Protein AF-A0A1V6CI74-F1 (afdb_monomer_lite)

Sequence (81 aa):
MKQRIITIFYLVIALCLVFIADLHAPEITERDIFGYVAYRVAEGGTILDGDGAVRGWILGDTVYDPSWDVRYVIPGEDKEG

pLDDT: mean 79.82, std 15.15, range [44.94, 96.81]

Structure (mmCIF, N/CA/C/O backbone):
data_AF-A0A1V6CI74-F1
#
_entry.id   AF-A0A1V6CI74-F1
#
loop_
_atom_site.group_PDB
_atom_site.id
_atom_site.type_symbol
_atom_site.label_atom_id
_atom_site.label_alt_id
_atom_site.label_comp_id
_atom_site.label_asym_id
_atom_site.label_entity_id
_atom_site.label_seq_id
_atom_site.pdbx_PDB_ins_code
_atom_site.Cartn_x
_atom_site.Cartn_y
_atom_site.Cartn_z
_atom_site.occupancy
_atom_site.B_iso_or_equiv
_atom_site.auth_seq_id
_atom_site.auth_comp_id
_atom_site.auth_asym_id
_atom_site.auth_atom_id
_atom_site.pdbx_PDB_model_num
ATOM 1 N N . MET A 1 1 ? -27.405 2.109 62.134 1.00 60.06 1 MET A N 1
ATOM 2 C CA . MET A 1 1 ? -26.534 3.013 61.339 1.00 60.06 1 MET A CA 1
ATOM 3 C C . MET A 1 1 ? -25.245 2.339 60.873 1.00 60.06 1 MET A C 1
ATOM 5 O O . MET A 1 1 ? -25.003 2.366 59.678 1.00 60.06 1 MET A O 1
ATOM 9 N N . LYS A 1 2 ? -24.470 1.676 61.749 1.00 69.00 2 LYS A N 1
ATOM 10 C CA . LYS A 1 2 ? -23.191 1.021 61.386 1.00 69.00 2 LYS A CA 1
ATOM 11 C C . LYS A 1 2 ? -23.275 0.029 60.212 1.00 69.00 2 LYS A C 1
ATOM 13 O O . LYS A 1 2 ? -22.474 0.130 59.296 1.00 69.00 2 LYS A O 1
ATOM 18 N N . GLN A 1 3 ? -24.278 -0.856 60.180 1.00 75.44 3 GLN A N 1
ATOM 19 C CA . GLN A 1 3 ? -24.458 -1.800 59.061 1.00 75.44 3 GLN A CA 1
ATOM 20 C C . GLN A 1 3 ? -24.699 -1.101 57.718 1.00 75.44 3 GLN A C 1
ATOM 22 O O . GLN A 1 3 ? -24.073 -1.464 56.735 1.00 75.44 3 GLN A O 1
ATOM 27 N N . ARG A 1 4 ? -25.536 -0.055 57.684 1.00 80.62 4 ARG A N 1
ATOM 28 C CA . ARG A 1 4 ? -25.816 0.698 56.449 1.00 80.62 4 ARG A CA 1
ATOM 29 C C . ARG A 1 4 ? -24.561 1.378 55.896 1.00 80.62 4 ARG A C 1
ATOM 31 O O . ARG A 1 4 ? -24.367 1.384 54.691 1.00 80.62 4 ARG A O 1
ATOM 38 N N . ILE A 1 5 ? -23.701 1.896 56.775 1.00 85.88 5 ILE A N 1
ATOM 39 C CA . ILE A 1 5 ? -22.429 2.524 56.386 1.00 85.88 5 ILE A CA 1
ATOM 40 C C . ILE A 1 5 ? -21.481 1.488 55.769 1.00 85.88 5 ILE A C 1
ATOM 42 O O . ILE A 1 5 ? -20.898 1.745 54.722 1.00 85.88 5 ILE A O 1
ATOM 46 N N . ILE A 1 6 ? -21.380 0.300 56.373 1.00 86.88 6 ILE A N 1
ATOM 47 C CA . ILE A 1 6 ? -20.544 -0.794 55.859 1.00 86.88 6 ILE A CA 1
ATOM 48 C C . ILE A 1 6 ? -21.043 -1.253 54.483 1.00 86.88 6 ILE A C 1
ATOM 50 O O . ILE A 1 6 ? -20.249 -1.406 53.561 1.00 86.88 6 ILE A O 1
ATOM 54 N N . THR A 1 7 ? -22.358 -1.417 54.312 1.00 85.94 7 THR A N 1
ATOM 55 C CA . THR A 1 7 ? -22.938 -1.815 53.021 1.00 85.94 7 THR A CA 1
ATOM 56 C C . THR A 1 7 ? -22.670 -0.778 51.931 1.00 85.94 7 THR A C 1
ATOM 58 O O . THR A 1 7 ? -22.284 -1.148 50.828 1.00 85.94 7 THR A O 1
ATOM 61 N N . ILE A 1 8 ? -22.815 0.516 52.238 1.00 90.69 8 ILE A N 1
ATOM 62 C CA . ILE A 1 8 ? -22.524 1.601 51.288 1.00 90.69 8 ILE A CA 1
ATOM 63 C C . ILE A 1 8 ? -21.042 1.595 50.901 1.00 90.69 8 ILE A C 1
ATOM 65 O O . ILE A 1 8 ? -20.718 1.747 49.728 1.00 90.69 8 ILE A O 1
ATOM 69 N N . PHE A 1 9 ? -20.146 1.362 51.861 1.00 89.00 9 PHE A N 1
ATOM 70 C CA . PHE A 1 9 ? -18.708 1.315 51.613 1.00 89.00 9 PHE A CA 1
ATOM 71 C C . PHE A 1 9 ? -18.323 0.205 50.623 1.00 89.00 9 PHE A C 1
ATOM 73 O O . PHE A 1 9 ? -17.614 0.464 49.652 1.00 89.00 9 PHE A O 1
ATOM 80 N N . TYR A 1 10 ? -18.855 -1.009 50.802 1.00 90.19 10 TYR A N 1
ATOM 81 C CA . TYR A 1 10 ? -18.630 -2.104 49.852 1.00 90.19 10 TYR A CA 1
ATOM 82 C C . TYR A 1 10 ? -19.237 -1.831 48.472 1.00 90.19 10 TYR A C 1
ATOM 84 O O . TYR A 1 10 ? -18.651 -2.216 47.463 1.00 90.19 10 TYR A O 1
ATOM 92 N N . LEU A 1 11 ? -20.375 -1.136 48.413 1.00 88.88 11 LEU A N 1
ATOM 93 C CA . LEU A 1 11 ? -21.043 -0.803 47.156 1.00 88.88 11 LEU A CA 1
ATOM 94 C C . LEU A 1 11 ? -20.250 0.231 46.342 1.00 88.88 11 LEU A C 1
ATOM 96 O O . LEU A 1 11 ? -20.130 0.092 45.129 1.00 88.88 11 LEU A O 1
ATOM 100 N N . VAL A 1 12 ? -19.639 1.215 47.008 1.00 88.94 12 VAL A N 1
ATOM 101 C CA . VAL A 1 12 ? -18.746 2.195 46.366 1.00 88.94 12 VAL A CA 1
ATOM 102 C C . VAL A 1 12 ? -17.476 1.526 45.840 1.00 88.94 12 VAL A C 1
ATOM 104 O O . VAL A 1 12 ? -17.088 1.780 44.705 1.00 88.94 12 VAL A O 1
ATOM 107 N N . ILE A 1 13 ? -16.859 0.629 46.615 1.00 86.44 13 ILE A N 1
ATOM 108 C CA . ILE A 1 13 ? -1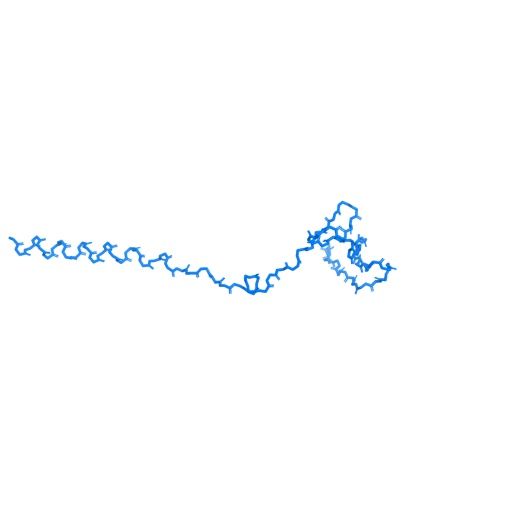5.667 -0.110 46.167 1.00 86.44 13 ILE A CA 1
ATOM 109 C C . ILE A 1 13 ? -15.990 -0.981 44.950 1.00 86.44 13 ILE A C 1
ATOM 111 O O . ILE A 1 13 ? -15.249 -0.958 43.971 1.00 86.44 13 ILE A O 1
ATOM 115 N N . ALA A 1 14 ? -17.108 -1.710 44.985 1.00 83.25 14 ALA A N 1
ATOM 116 C CA . ALA A 1 14 ? -17.550 -2.519 43.855 1.00 83.25 14 ALA A CA 1
ATOM 117 C C . ALA A 1 14 ? -17.783 -1.659 42.605 1.00 83.25 14 ALA A C 1
ATOM 119 O O . ALA A 1 14 ? -17.340 -2.033 41.524 1.00 83.25 14 ALA A O 1
ATOM 120 N N . LEU A 1 15 ? -18.401 -0.483 42.759 1.00 82.31 15 LEU A N 1
ATOM 121 C CA . LEU A 1 15 ? -18.611 0.456 41.659 1.00 82.31 15 LEU A CA 1
ATOM 122 C C . LEU A 1 15 ? -17.279 0.951 41.076 1.00 82.31 15 LEU A C 1
ATOM 124 O O . LEU A 1 15 ? -17.121 0.953 39.861 1.00 82.31 15 LEU A O 1
ATOM 128 N N . CYS A 1 16 ? -16.302 1.308 41.914 1.00 76.88 16 CYS A N 1
ATOM 129 C CA . CYS A 1 16 ? -14.979 1.741 41.458 1.00 76.88 16 CYS A CA 1
ATOM 130 C C . CYS A 1 16 ? -14.221 0.647 40.691 1.00 76.88 16 CYS A C 1
ATOM 132 O O . CYS A 1 16 ? -13.541 0.962 39.720 1.00 76.88 16 CYS A O 1
ATOM 134 N N . LEU A 1 17 ? -14.350 -0.623 41.090 1.00 72.25 17 LEU A N 1
ATOM 135 C CA . LEU A 1 17 ? -13.675 -1.742 40.421 1.00 72.25 17 LEU A CA 1
ATOM 136 C C . LEU A 1 17 ? -14.211 -2.008 39.004 1.00 72.25 17 LEU A C 1
ATOM 138 O O . LEU A 1 17 ? -13.449 -2.457 38.152 1.00 72.25 17 LEU A O 1
ATOM 142 N N . VAL A 1 18 ? -15.479 -1.684 38.721 1.00 69.19 18 VAL A N 1
ATOM 143 C CA . VAL A 1 18 ? -16.069 -1.832 37.375 1.00 69.19 18 VAL A CA 1
ATOM 144 C C . VAL A 1 18 ? -15.446 -0.855 36.365 1.00 69.19 18 VAL A C 1
ATOM 146 O O . VAL A 1 18 ? -15.327 -1.193 35.194 1.00 69.19 18 VAL A O 1
ATOM 149 N N . PHE A 1 19 ? -14.973 0.318 36.801 1.00 61.69 19 PHE A N 1
ATOM 150 C CA . PHE A 1 19 ? -14.391 1.334 35.908 1.00 61.69 19 PHE A CA 1
ATOM 151 C C . PHE A 1 19 ? -12.908 1.114 35.557 1.00 61.69 19 PHE A C 1
ATOM 153 O O . PHE A 1 19 ? -12.365 1.856 34.744 1.00 61.69 19 PHE A O 1
ATOM 160 N N . ILE A 1 20 ? -12.234 0.120 36.147 1.00 60.03 20 ILE A N 1
ATOM 161 C CA . ILE A 1 20 ? -10.805 -0.149 35.884 1.00 60.03 20 ILE A CA 1
ATOM 162 C C . ILE A 1 20 ? -10.617 -1.014 34.623 1.00 60.03 20 ILE A C 1
ATOM 164 O O . ILE A 1 20 ? -9.555 -0.981 34.007 1.00 60.03 20 ILE A O 1
ATOM 168 N N . ALA A 1 21 ? -11.647 -1.757 34.207 1.00 54.81 21 ALA A N 1
ATOM 169 C CA . ALA A 1 21 ? -11.551 -2.736 33.123 1.00 54.81 21 ALA A CA 1
ATOM 170 C C . ALA A 1 21 ? -11.371 -2.126 31.716 1.00 54.81 21 ALA A C 1
ATOM 172 O O . ALA A 1 21 ? -10.870 -2.812 30.832 1.00 54.81 21 ALA A O 1
ATOM 173 N N . ASP A 1 22 ? -11.710 -0.848 31.513 1.00 53.16 22 ASP A N 1
ATOM 174 C CA . ASP A 1 22 ? -11.624 -0.183 30.200 1.00 53.16 22 ASP A CA 1
ATOM 175 C C . ASP A 1 22 ? -10.336 0.634 29.989 1.00 53.16 22 ASP A C 1
ATOM 177 O O . ASP A 1 22 ? -10.197 1.339 28.991 1.00 53.16 22 ASP A O 1
ATOM 181 N N . LEU A 1 23 ? -9.347 0.539 30.887 1.00 54.72 23 LEU A N 1
ATOM 182 C CA . LEU A 1 23 ? -8.076 1.263 30.744 1.00 54.72 23 LEU A CA 1
ATOM 183 C C . LEU A 1 23 ? -7.021 0.494 29.927 1.00 54.72 23 LEU A C 1
ATOM 185 O O . LEU A 1 23 ? -5.824 0.579 30.199 1.00 54.72 23 LEU A O 1
ATOM 189 N N . HIS A 1 24 ? -7.450 -0.254 28.912 1.00 56.81 24 HIS A N 1
ATOM 190 C CA . HIS A 1 24 ? -6.544 -0.739 27.877 1.00 56.81 24 HIS A CA 1
ATOM 191 C C . HIS A 1 24 ? -6.302 0.414 26.903 1.00 56.81 24 HIS A C 1
ATOM 193 O O . 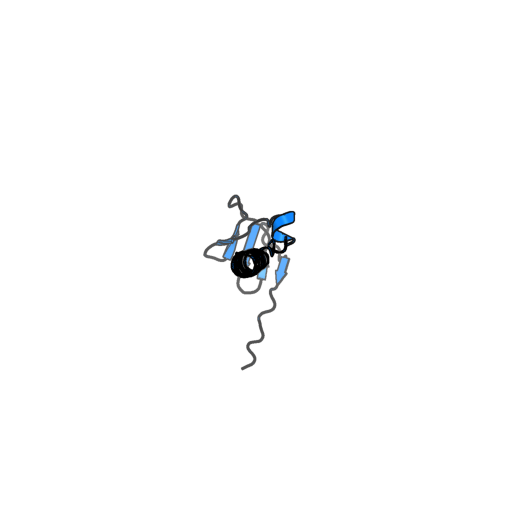HIS A 1 24 ? -7.044 0.598 25.939 1.00 56.81 24 HIS A O 1
ATOM 199 N N . ALA A 1 25 ? -5.282 1.234 27.180 1.00 58.72 25 ALA A N 1
ATOM 200 C CA . ALA A 1 25 ? -4.770 2.144 26.164 1.00 58.72 25 ALA A CA 1
ATOM 201 C C . ALA A 1 25 ? -4.457 1.299 24.915 1.00 58.72 25 ALA A C 1
ATOM 203 O O . ALA A 1 25 ? -3.775 0.278 25.060 1.00 58.72 25 ALA A O 1
ATOM 204 N N . PRO A 1 26 ? -4.994 1.652 23.731 1.00 63.69 26 PRO A N 1
ATOM 205 C CA . PRO A 1 26 ? -4.749 0.877 22.527 1.00 63.69 26 PRO A CA 1
ATOM 206 C C . PRO A 1 26 ? -3.241 0.743 22.338 1.00 63.69 26 PRO A C 1
ATOM 208 O O . PRO A 1 26 ? -2.502 1.713 22.524 1.00 63.69 26 PRO A O 1
ATOM 211 N N . GLU A 1 27 ? -2.791 -0.473 22.037 1.00 69.44 27 GLU A N 1
ATOM 212 C CA . GLU A 1 27 ? -1.385 -0.757 21.776 1.00 69.44 27 GLU A CA 1
ATOM 213 C C . GLU A 1 27 ? -0.901 0.216 20.695 1.00 69.44 27 GLU A C 1
ATOM 215 O O . GLU A 1 27 ? -1.407 0.196 19.573 1.00 69.44 27 GLU A O 1
ATOM 220 N N . ILE A 1 28 ? 0.019 1.124 21.046 1.00 60.41 28 ILE A N 1
ATOM 221 C CA . ILE A 1 28 ? 0.607 2.050 20.076 1.00 60.41 28 ILE A CA 1
ATOM 222 C C . ILE A 1 28 ? 1.426 1.190 19.118 1.00 60.41 28 ILE A C 1
ATOM 224 O O . ILE A 1 28 ? 2.475 0.657 19.480 1.00 60.41 28 ILE A O 1
ATOM 228 N N . THR A 1 29 ? 0.914 1.023 17.905 1.00 65.25 29 THR A N 1
ATOM 229 C CA . THR A 1 29 ? 1.569 0.222 16.870 1.00 65.25 29 THR A CA 1
ATOM 230 C C . THR A 1 29 ? 2.625 1.057 16.142 1.00 65.25 29 THR A C 1
ATOM 232 O O . THR A 1 29 ? 2.552 2.284 16.136 1.00 65.25 29 THR A O 1
ATOM 235 N N . GLU A 1 30 ? 3.601 0.430 15.471 1.00 57.19 30 GLU A N 1
ATOM 236 C CA . GLU A 1 30 ? 4.562 1.159 14.612 1.00 57.19 30 GLU A CA 1
ATOM 237 C C . GLU A 1 30 ? 3.855 2.040 13.564 1.00 57.19 30 GLU A C 1
ATOM 239 O O . GLU A 1 30 ? 4.335 3.126 13.240 1.00 57.19 30 GLU A O 1
ATOM 244 N N . ARG A 1 31 ? 2.663 1.621 13.114 1.00 60.41 31 ARG A N 1
ATOM 245 C CA . ARG A 1 31 ? 1.736 2.420 12.298 1.00 60.41 31 ARG A CA 1
ATOM 246 C C . ARG A 1 31 ? 1.436 3.788 12.914 1.00 60.41 31 ARG A C 1
ATOM 248 O O . ARG A 1 31 ? 1.380 4.771 12.181 1.00 60.41 31 ARG A O 1
ATOM 255 N N . ASP A 1 32 ? 1.218 3.842 14.226 1.00 57.19 32 ASP A N 1
ATOM 256 C CA . ASP A 1 32 ? 0.839 5.057 14.952 1.00 57.19 32 ASP A CA 1
ATOM 257 C C . ASP A 1 32 ? 2.060 5.947 15.268 1.0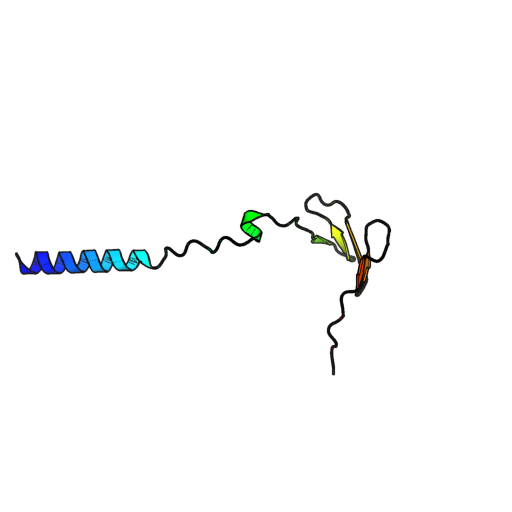0 57.19 32 ASP A C 1
ATOM 259 O O . ASP A 1 32 ? 1.903 7.145 15.490 1.00 57.19 32 ASP A O 1
ATOM 263 N N . ILE A 1 33 ? 3.278 5.382 15.256 1.00 64.44 33 ILE A N 1
ATOM 264 C CA . ILE A 1 33 ? 4.537 6.092 15.557 1.00 64.44 33 ILE A CA 1
ATOM 265 C C . ILE A 1 33 ? 5.171 6.687 14.294 1.00 64.44 33 ILE A C 1
ATOM 267 O O . ILE A 1 33 ? 5.641 7.823 14.318 1.00 64.44 33 ILE A O 1
ATOM 271 N N . PHE A 1 34 ? 5.208 5.924 13.200 1.00 65.62 34 PHE A N 1
ATOM 272 C CA . PHE A 1 34 ? 5.975 6.287 12.004 1.00 65.62 34 PHE A CA 1
ATOM 273 C C . PHE A 1 34 ? 5.107 6.768 10.840 1.00 65.62 34 PHE A C 1
ATOM 275 O O . PHE A 1 34 ? 5.618 7.447 9.951 1.00 65.62 34 PHE A O 1
ATOM 282 N N . GLY A 1 35 ? 3.803 6.466 10.867 1.00 60.84 35 GLY A N 1
ATOM 283 C CA . GLY A 1 35 ? 2.889 6.718 9.758 1.00 60.84 35 GLY A CA 1
ATOM 284 C C . GLY A 1 35 ? 3.213 5.844 8.541 1.00 60.84 35 GLY A C 1
ATOM 285 O O . GLY A 1 35 ? 4.368 5.621 8.185 1.00 60.84 35 GLY A O 1
ATOM 286 N N . TYR A 1 36 ? 2.191 5.333 7.857 1.00 61.34 36 TYR A N 1
ATOM 287 C CA . TYR A 1 36 ? 2.414 4.762 6.529 1.00 61.34 36 TYR A CA 1
ATOM 288 C C . TYR A 1 36 ? 2.461 5.889 5.501 1.00 61.34 36 TYR A C 1
ATOM 290 O O . TYR A 1 36 ? 1.586 6.757 5.489 1.00 61.34 36 TYR A O 1
ATOM 298 N N . VAL A 1 37 ? 3.417 5.826 4.571 1.00 65.31 37 VAL A N 1
ATOM 299 C CA . VAL A 1 37 ? 3.204 6.463 3.270 1.00 65.31 37 VAL A CA 1
ATOM 300 C C . VAL A 1 37 ? 2.072 5.681 2.617 1.00 65.31 37 VAL A C 1
ATOM 302 O O . VAL A 1 37 ? 2.242 4.519 2.248 1.00 65.31 37 VAL A O 1
ATOM 305 N N . ALA A 1 38 ? 0.883 6.278 2.578 1.00 76.06 38 ALA A N 1
ATOM 306 C CA . ALA A 1 38 ? -0.279 5.643 1.987 1.00 76.06 38 ALA A CA 1
ATOM 307 C C . ALA A 1 38 ? -0.053 5.528 0.477 1.00 76.06 38 ALA A C 1
ATOM 309 O O . ALA A 1 38 ? 0.034 6.538 -0.220 1.00 76.06 38 ALA A O 1
ATOM 310 N N . TYR A 1 39 ? 0.042 4.297 -0.014 1.00 85.50 39 TYR A N 1
ATOM 311 C CA . TYR A 1 39 ? -0.022 4.008 -1.438 1.00 85.50 39 TYR A CA 1
ATOM 312 C C . TYR A 1 39 ? -1.389 3.413 -1.755 1.00 85.50 39 TYR A C 1
ATOM 314 O O . TYR A 1 39 ? -1.931 2.624 -0.980 1.00 85.50 39 TYR A O 1
ATOM 322 N N . ARG A 1 40 ? -1.947 3.777 -2.905 1.00 90.19 40 ARG A N 1
ATOM 323 C CA . ARG A 1 40 ? -3.168 3.175 -3.442 1.00 90.19 40 ARG A CA 1
ATOM 324 C C . ARG A 1 40 ? -2.907 2.639 -4.838 1.00 90.19 40 ARG A C 1
ATOM 326 O O . ARG A 1 40 ? -2.170 3.249 -5.607 1.00 90.19 40 ARG A O 1
ATOM 333 N N . VAL A 1 41 ? -3.556 1.532 -5.174 1.00 92.19 41 VAL A N 1
ATOM 334 C CA . VAL A 1 41 ? -3.557 0.992 -6.534 1.00 92.19 41 VAL A CA 1
ATOM 335 C C . VAL A 1 41 ? -4.834 1.470 -7.218 1.00 92.19 41 VAL A C 1
ATOM 337 O O . VAL A 1 41 ? -5.935 1.138 -6.783 1.00 92.19 41 VAL A O 1
ATOM 340 N N . ALA A 1 42 ? -4.692 2.317 -8.233 1.00 92.94 42 ALA A N 1
ATOM 341 C CA . ALA A 1 42 ? -5.801 2.803 -9.041 1.00 92.94 42 ALA A CA 1
ATOM 342 C C . ALA A 1 42 ? -6.295 1.727 -10.019 1.00 92.94 42 ALA A C 1
ATOM 344 O O . ALA A 1 42 ? -5.629 0.715 -10.262 1.00 92.94 42 ALA A O 1
ATOM 345 N N . GLU A 1 43 ? -7.459 1.975 -10.618 1.00 89.38 43 GLU A N 1
ATOM 346 C CA . GLU A 1 43 ? -7.980 1.154 -11.709 1.00 89.38 43 GLU A CA 1
ATOM 347 C C . GLU A 1 43 ? -6.934 1.047 -12.836 1.00 89.38 43 GLU A C 1
ATOM 349 O O . GLU A 1 43 ? -6.313 2.038 -13.222 1.00 89.38 43 GLU A O 1
ATOM 354 N N . GLY A 1 44 ? -6.667 -0.176 -13.305 1.00 90.12 44 GLY A N 1
ATOM 355 C CA . GLY A 1 44 ? -5.587 -0.456 -14.260 1.00 90.12 44 GLY A CA 1
ATOM 356 C C . GLY A 1 44 ? -4.201 -0.688 -13.642 1.00 90.12 44 GLY A C 1
ATOM 357 O O . GLY A 1 44 ? -3.227 -0.787 -14.379 1.00 90.12 44 GLY A O 1
ATOM 358 N N . GLY A 1 45 ? -4.092 -0.784 -12.312 1.00 93.50 45 GLY A N 1
ATOM 359 C CA . GLY A 1 45 ? -2.867 -1.230 -11.638 1.00 93.50 45 GLY A CA 1
ATOM 360 C C . GLY A 1 45 ? -1.838 -0.131 -11.362 1.00 93.50 45 GLY A C 1
ATOM 361 O O . GLY A 1 45 ? -0.723 -0.433 -10.955 1.00 93.50 45 GLY A O 1
ATOM 362 N N . THR A 1 46 ? -2.171 1.147 -11.552 1.00 96.31 46 THR A N 1
ATOM 363 C CA . THR A 1 46 ? -1.228 2.248 -11.271 1.00 96.31 46 THR A CA 1
ATOM 364 C C . THR A 1 46 ? -1.056 2.442 -9.764 1.00 96.31 46 THR A C 1
ATOM 366 O O . THR A 1 46 ? -2.041 2.626 -9.054 1.00 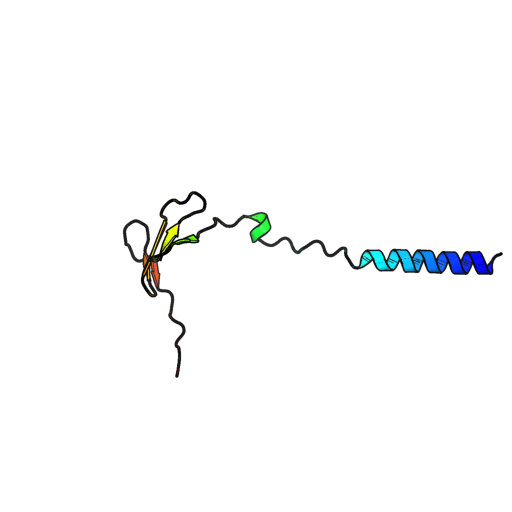96.31 46 THR A O 1
ATOM 369 N N . ILE A 1 47 ? 0.182 2.458 -9.273 1.00 95.00 47 ILE A N 1
ATOM 370 C CA . ILE A 1 47 ? 0.507 2.731 -7.869 1.00 95.00 47 ILE A CA 1
ATOM 371 C C . ILE A 1 47 ? 0.657 4.240 -7.692 1.00 95.00 47 ILE A C 1
ATOM 373 O O . ILE A 1 47 ? 1.510 4.866 -8.323 1.00 95.00 47 ILE A O 1
ATOM 377 N N . LEU A 1 48 ? -0.163 4.820 -6.822 1.00 94.25 48 LEU A N 1
ATOM 378 C CA . LEU A 1 48 ? -0.165 6.242 -6.491 1.00 94.25 48 LEU A CA 1
ATOM 379 C C . LEU A 1 48 ? 0.209 6.432 -5.021 1.00 94.25 48 LEU A C 1
ATOM 381 O O . LEU A 1 48 ? -0.247 5.654 -4.185 1.00 94.25 48 LEU A O 1
ATOM 385 N N . ASP A 1 49 ? 0.995 7.456 -4.695 1.00 91.31 49 ASP A N 1
ATOM 386 C CA . ASP A 1 49 ? 1.194 7.870 -3.298 1.00 91.31 49 ASP A CA 1
ATOM 387 C C . ASP A 1 49 ? 0.037 8.738 -2.769 1.00 91.31 49 ASP A C 1
ATOM 389 O O . ASP A 1 49 ? -0.973 8.952 -3.450 1.00 91.31 49 ASP A O 1
ATOM 393 N N . GLY A 1 50 ? 0.171 9.212 -1.525 1.00 85.25 50 GLY A N 1
ATOM 394 C CA . GLY A 1 50 ? -0.837 10.019 -0.835 1.00 85.25 50 GLY A CA 1
ATOM 395 C C . GLY A 1 50 ? -1.164 11.342 -1.532 1.00 85.25 50 GLY A C 1
ATOM 396 O O . GLY A 1 50 ? -2.291 11.819 -1.407 1.00 85.25 50 GLY A O 1
ATOM 397 N N . ASP A 1 51 ? -0.230 11.877 -2.320 1.00 89.38 51 ASP A N 1
ATOM 398 C CA . ASP A 1 51 ? -0.414 13.096 -3.116 1.00 89.38 51 ASP A CA 1
ATOM 399 C C . ASP A 1 51 ? -0.972 12.793 -4.519 1.00 89.38 51 ASP A C 1
ATOM 401 O O . ASP A 1 51 ? -1.274 13.698 -5.298 1.00 89.38 51 ASP A O 1
ATOM 405 N N . GLY A 1 52 ? -1.137 11.511 -4.856 1.00 88.44 52 GLY A N 1
ATOM 406 C CA . GLY A 1 52 ? -1.599 11.061 -6.161 1.00 88.44 52 GLY A CA 1
ATOM 407 C C . GLY A 1 52 ? -0.507 11.030 -7.230 1.00 88.44 52 GLY A C 1
ATOM 408 O O . GLY A 1 52 ? -0.840 10.909 -8.409 1.00 88.44 52 GLY A O 1
ATOM 409 N N . ALA A 1 53 ? 0.774 11.122 -6.860 1.00 92.94 53 ALA A N 1
ATOM 410 C CA . ALA A 1 53 ? 1.873 10.978 -7.804 1.00 92.94 53 ALA A CA 1
ATOM 411 C C . ALA A 1 53 ? 2.088 9.502 -8.168 1.00 92.94 53 ALA A C 1
ATOM 413 O O . ALA A 1 53 ? 1.946 8.609 -7.331 1.00 92.94 53 ALA A O 1
ATOM 414 N N . VAL A 1 54 ? 2.448 9.240 -9.428 1.00 94.56 54 VAL A N 1
ATOM 415 C CA . VAL A 1 54 ? 2.705 7.879 -9.914 1.00 94.56 54 VAL A CA 1
ATOM 416 C C . VAL A 1 54 ? 4.024 7.363 -9.354 1.00 94.56 54 VAL A C 1
ATOM 418 O O . VAL A 1 54 ? 5.078 7.979 -9.511 1.00 94.56 54 VAL A O 1
ATOM 421 N N . ARG A 1 55 ? 3.954 6.200 -8.715 1.00 94.56 55 ARG A N 1
ATOM 422 C CA . ARG A 1 55 ? 5.083 5.516 -8.081 1.00 94.56 55 ARG A CA 1
ATOM 423 C C . ARG A 1 55 ? 5.409 4.173 -8.715 1.00 94.56 55 ARG A C 1
ATOM 425 O O . ARG A 1 55 ? 6.433 3.594 -8.375 1.00 94.56 55 ARG A O 1
ATOM 432 N N . GLY A 1 56 ? 4.580 3.713 -9.644 1.00 95.88 56 GLY A N 1
ATOM 433 C CA . GLY A 1 56 ? 4.800 2.477 -10.375 1.00 95.88 56 GLY A CA 1
ATOM 434 C C . GLY A 1 56 ? 3.512 1.892 -10.932 1.00 95.88 56 GLY A C 1
ATOM 435 O O . GLY A 1 56 ? 2.461 2.539 -10.919 1.00 95.88 56 GLY A O 1
ATOM 436 N N . TRP A 1 57 ? 3.602 0.646 -11.380 1.00 96.50 57 TRP A N 1
ATOM 437 C CA . TRP A 1 57 ? 2.490 -0.106 -11.955 1.00 96.50 57 TRP A CA 1
ATOM 438 C C . TRP A 1 57 ? 2.522 -1.560 -11.507 1.00 96.50 57 TRP A C 1
ATOM 440 O O . TRP A 1 57 ? 3.582 -2.121 -11.251 1.00 96.50 57 TRP A O 1
ATOM 450 N N . ILE A 1 58 ? 1.350 -2.176 -11.450 1.00 95.38 58 ILE A N 1
ATOM 451 C CA . ILE A 1 58 ? 1.159 -3.603 -11.226 1.00 95.38 58 ILE A CA 1
ATOM 452 C C . ILE A 1 58 ? 0.515 -4.180 -12.481 1.00 95.38 58 ILE A C 1
ATOM 454 O O . ILE A 1 58 ? -0.555 -3.729 -12.893 1.00 95.38 58 ILE A O 1
ATOM 458 N N . LEU A 1 59 ? 1.156 -5.183 -13.075 1.00 93.94 59 LEU A N 1
ATOM 459 C CA . LEU A 1 59 ? 0.622 -5.934 -14.206 1.00 93.94 59 LEU A CA 1
ATOM 460 C C . LEU A 1 59 ? 0.723 -7.430 -13.906 1.00 93.94 59 LEU A C 1
ATOM 462 O O . LEU A 1 59 ? 1.820 -7.986 -13.845 1.00 93.94 59 LEU A O 1
ATOM 466 N N . GLY A 1 60 ? -0.435 -8.067 -13.711 1.00 91.81 60 GLY A N 1
ATOM 467 C CA . GLY A 1 60 ? -0.504 -9.439 -13.211 1.00 91.81 60 GLY A CA 1
ATOM 468 C C . GLY A 1 60 ? 0.226 -9.550 -11.875 1.00 91.81 60 GLY A C 1
ATOM 469 O O . GLY A 1 60 ? -0.096 -8.835 -10.929 1.00 91.81 60 GLY A O 1
ATOM 470 N N . ASP A 1 61 ? 1.259 -10.383 -11.859 1.00 94.00 61 ASP A N 1
ATOM 471 C CA . ASP A 1 61 ? 2.063 -10.680 -10.676 1.00 94.00 61 ASP A CA 1
ATOM 472 C C . ASP A 1 61 ? 3.341 -9.828 -10.596 1.00 94.00 61 ASP A C 1
ATOM 474 O O . ASP A 1 61 ? 4.209 -10.079 -9.769 1.00 94.00 61 ASP A O 1
ATOM 478 N N . THR A 1 62 ? 3.521 -8.832 -11.469 1.00 94.56 62 THR A N 1
ATOM 479 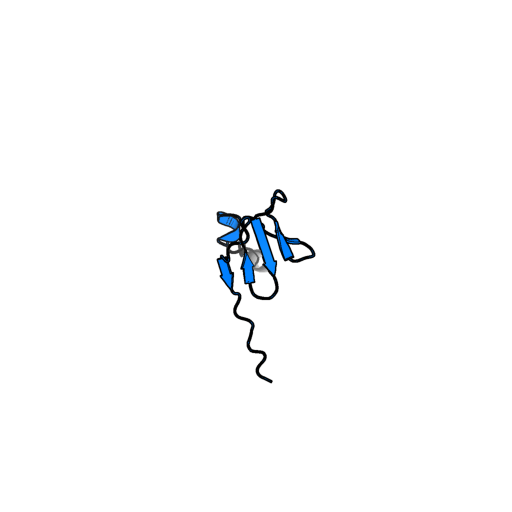C CA . THR A 1 62 ? 4.763 -8.043 -11.538 1.00 94.56 62 THR A CA 1
ATOM 480 C C . THR A 1 62 ? 4.531 -6.584 -11.173 1.00 94.56 62 THR A C 1
ATOM 482 O O . THR A 1 62 ? 3.595 -5.946 -11.657 1.00 94.56 62 THR A O 1
ATOM 485 N N . VAL A 1 63 ? 5.421 -6.047 -10.340 1.00 95.25 63 VAL A N 1
ATOM 486 C CA . VAL A 1 63 ? 5.450 -4.647 -9.917 1.00 95.25 63 VAL A CA 1
ATOM 487 C C . VAL A 1 63 ? 6.608 -3.932 -10.603 1.00 95.25 63 VAL A C 1
ATOM 489 O O . VAL A 1 63 ? 7.771 -4.327 -10.470 1.00 95.25 63 VAL A O 1
ATOM 492 N N . TYR A 1 64 ? 6.279 -2.847 -11.288 1.00 96.81 64 TYR A N 1
ATOM 493 C CA . TYR A 1 64 ? 7.196 -1.978 -12.011 1.00 96.81 64 TYR A CA 1
ATOM 494 C C . TYR A 1 64 ? 7.335 -0.638 -11.295 1.00 96.81 64 TYR A C 1
ATOM 496 O O . TYR A 1 64 ? 6.371 -0.146 -10.704 1.00 96.81 64 TYR A O 1
ATOM 504 N N . ASP A 1 65 ? 8.512 -0.026 -11.366 1.00 94.75 65 ASP A N 1
ATOM 505 C CA . ASP A 1 65 ? 8.705 1.362 -10.936 1.00 94.75 65 ASP A CA 1
ATOM 506 C C . ASP A 1 65 ? 8.307 2.368 -12.036 1.00 94.75 65 ASP A C 1
ATOM 508 O O . ASP A 1 65 ? 7.901 1.940 -13.117 1.00 94.75 65 ASP A O 1
ATOM 512 N N . PRO A 1 66 ? 8.405 3.697 -11.804 1.00 94.56 66 PRO A N 1
ATOM 513 C CA . PRO A 1 66 ? 8.017 4.719 -12.780 1.00 94.56 66 PRO A CA 1
ATOM 514 C C . PRO A 1 66 ? 8.768 4.673 -14.120 1.00 94.56 66 PRO A C 1
ATOM 516 O O . PRO A 1 66 ? 8.318 5.295 -15.082 1.00 94.56 66 PRO A O 1
ATOM 519 N N . SER A 1 67 ? 9.890 3.956 -14.198 1.00 96.31 67 SER A N 1
ATOM 520 C CA . SER A 1 67 ? 10.681 3.774 -15.418 1.00 96.31 67 SER A CA 1
ATOM 521 C C . SER A 1 67 ? 10.312 2.501 -16.184 1.00 96.31 67 SER A C 1
ATOM 523 O O . SER A 1 67 ? 10.933 2.225 -17.206 1.00 96.31 67 SER A O 1
ATOM 525 N N . TRP A 1 68 ? 9.302 1.747 -15.726 1.00 94.31 68 TRP A N 1
ATOM 526 C CA . TRP A 1 68 ? 8.959 0.403 -16.210 1.00 94.31 68 TRP A CA 1
ATOM 527 C C . TRP A 1 68 ? 10.023 -0.663 -15.923 1.00 94.31 68 TRP A C 1
ATOM 529 O O . TRP A 1 68 ? 10.012 -1.734 -16.535 1.00 94.31 68 TRP A O 1
ATOM 539 N N . ASP A 1 69 ? 10.896 -0.422 -14.946 1.00 96.00 69 ASP A N 1
ATOM 540 C CA . ASP A 1 69 ? 11.834 -1.433 -14.482 1.00 96.00 69 ASP A CA 1
ATOM 541 C C . ASP A 1 69 ? 11.156 -2.347 -13.458 1.00 96.00 69 ASP A C 1
ATOM 543 O O . ASP A 1 69 ? 10.435 -1.895 -12.561 1.00 96.00 69 ASP A O 1
ATOM 547 N N . VAL A 1 70 ? 11.386 -3.657 -13.581 1.00 95.75 70 VAL A N 1
ATOM 548 C CA . VAL A 1 70 ? 10.841 -4.645 -12.643 1.00 95.75 70 VAL A CA 1
ATOM 549 C C . VAL A 1 70 ? 11.476 -4.442 -11.273 1.00 95.75 70 VAL A C 1
ATOM 551 O O . VAL A 1 70 ? 12.693 -4.534 -11.113 1.00 95.75 70 VAL A O 1
ATOM 554 N N . ARG A 1 71 ? 10.635 -4.216 -10.265 1.00 93.56 71 ARG A N 1
ATOM 555 C CA . ARG A 1 71 ? 11.057 -4.126 -8.864 1.00 93.56 71 ARG A CA 1
ATOM 556 C C . ARG A 1 71 ? 10.801 -5.409 -8.109 1.00 93.56 71 ARG A C 1
ATOM 558 O O . ARG A 1 71 ? 11.668 -5.858 -7.364 1.00 93.56 71 ARG A O 1
ATOM 565 N N . TYR A 1 72 ? 9.616 -5.976 -8.298 1.00 90.62 72 TYR A N 1
ATOM 566 C CA . TYR A 1 72 ? 9.170 -7.146 -7.560 1.00 90.62 72 TYR A CA 1
ATOM 567 C C . TYR A 1 72 ? 8.297 -8.028 -8.439 1.00 90.62 72 TYR A C 1
ATOM 569 O O . TYR A 1 72 ? 7.565 -7.541 -9.299 1.00 90.62 72 TYR A O 1
ATOM 577 N N . VAL A 1 73 ? 8.353 -9.326 -8.172 1.00 91.12 73 VAL A N 1
ATOM 578 C CA . VAL A 1 73 ? 7.372 -10.296 -8.647 1.00 91.12 73 VAL A CA 1
ATOM 579 C C . VAL A 1 73 ? 6.664 -10.813 -7.405 1.00 91.12 73 VAL A C 1
ATOM 581 O O . VAL A 1 73 ? 7.312 -11.303 -6.482 1.00 91.12 73 VAL A O 1
ATOM 584 N N . ILE A 1 74 ? 5.354 -10.620 -7.355 1.00 87.38 74 ILE A N 1
ATOM 585 C CA . ILE A 1 74 ? 4.468 -11.142 -6.327 1.00 87.38 74 ILE A CA 1
ATOM 586 C C . ILE A 1 74 ? 4.336 -12.636 -6.631 1.00 87.38 74 ILE A C 1
ATOM 588 O O . ILE A 1 74 ? 3.815 -12.979 -7.688 1.00 87.38 74 ILE A O 1
ATOM 592 N N . PRO A 1 75 ? 4.835 -13.542 -5.775 1.00 83.44 75 PRO A N 1
ATOM 593 C CA . PRO A 1 75 ? 4.587 -14.956 -5.985 1.00 83.44 75 PRO A CA 1
ATOM 594 C C . PRO A 1 75 ? 3.073 -15.166 -5.940 1.00 83.44 75 PRO A C 1
ATOM 596 O O . PRO A 1 75 ? 2.436 -14.845 -4.935 1.00 83.44 75 PRO A O 1
ATOM 599 N N . GLY A 1 76 ? 2.495 -15.637 -7.046 1.00 73.44 76 GLY A N 1
ATOM 600 C CA . GLY A 1 76 ? 1.106 -16.067 -7.053 1.00 73.44 76 GLY A CA 1
ATOM 601 C C . GLY A 1 76 ? 0.946 -17.173 -6.018 1.00 73.44 76 GLY A C 1
ATOM 602 O O . GLY A 1 76 ? 1.799 -18.053 -5.929 1.00 73.44 76 GLY A O 1
ATOM 603 N N . GLU A 1 77 ? -0.111 -17.121 -5.208 1.00 65.12 77 GLU A N 1
ATOM 604 C CA . GLU A 1 77 ? -0.487 -18.304 -4.442 1.00 65.12 77 GLU A CA 1
ATOM 605 C C . GLU A 1 77 ? -0.730 -19.422 -5.449 1.00 65.12 77 GLU A C 1
ATOM 607 O O . GLU A 1 77 ? -1.611 -19.307 -6.312 1.00 65.12 77 GLU A O 1
ATOM 612 N N . ASP A 1 78 ? 0.074 -20.477 -5.344 1.00 60.41 78 ASP A N 1
ATOM 613 C CA . ASP A 1 78 ? -0.169 -21.744 -5.999 1.00 60.41 78 ASP A CA 1
ATOM 614 C C . ASP A 1 78 ? -1.592 -22.158 -5.614 1.00 60.41 78 ASP A C 1
ATOM 616 O O . ASP A 1 78 ? -1.855 -22.665 -4.524 1.00 60.41 78 ASP A O 1
ATOM 620 N N . LYS A 1 79 ? -2.559 -21.891 -6.495 1.00 55.06 79 LYS A N 1
ATOM 621 C CA . LYS A 1 79 ? -3.854 -22.555 -6.437 1.00 55.06 79 LYS A CA 1
ATOM 622 C C . LYS A 1 79 ? -3.598 -23.994 -6.874 1.00 55.06 79 LYS A C 1
ATOM 624 O O . LYS A 1 79 ? -3.901 -24.352 -8.009 1.00 55.06 79 LYS A O 1
ATOM 629 N N . GLU A 1 80 ? -2.962 -24.779 -6.005 1.00 50.06 80 GLU A N 1
ATOM 630 C CA . GLU A 1 80 ? -2.933 -26.230 -6.124 1.00 50.06 80 GLU A CA 1
ATOM 631 C C . GLU A 1 80 ? -4.394 -26.699 -6.115 1.00 50.06 80 GLU A C 1
ATOM 633 O O . GLU A 1 80 ? -5.116 -26.543 -5.126 1.00 50.06 80 GLU A O 1
ATOM 638 N N . GLY A 1 81 ? -4.848 -27.146 -7.285 1.00 44.94 81 GLY A N 1
ATOM 639 C CA . GLY A 1 81 ? -6.120 -27.833 -7.490 1.00 44.94 81 GLY A CA 1
ATOM 640 C 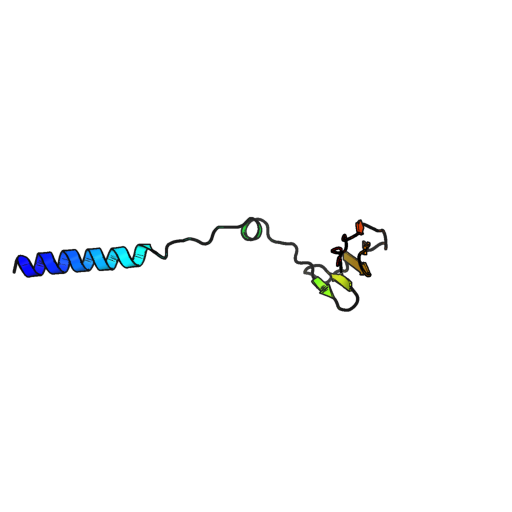C . GLY A 1 81 ? -5.977 -29.339 -7.357 1.00 44.94 81 GLY A C 1
ATOM 641 O O . GLY A 1 81 ? -4.835 -29.842 -7.454 1.00 44.94 81 GLY A O 1
#

Secondary structure (DSSP, 8-state):
-HHHHHHHHHHHHHHHHHTTTT-------HHHHH-----EE-TTSEEE-TT--EEEEEETTEEE-TTS-EEEE-PPP----

Radius of gyration: 27.91 Å; chains: 1; bounding box: 38×41×78 Å

Foldseek 3Di:
DVVVVVVVVVVVVVVVVVVVVPPPPDDCDVCNVPNDQDWDQDPQAFIATPVRDTQWGDDPQFTAGPVRHTDDGRPPPPPPD